Protein AF-A0A4S2JPP9-F1 (afdb_monomer_lite)

Sequence (127 aa):
VSIIFHIAANVRFIENIKTSTIINVNATATILKLAKHMLNLKSLIHVSTAYANCHVKHIEERFYSYPINHKDLIMFTRNLHENIIEEKISRIISQWPNTYTFTKAIAEGFLRDESGDLPVGIFRPAV

Structure (mmCIF, N/CA/C/O backbone):
data_AF-A0A4S2JPP9-F1
#
_entry.id   AF-A0A4S2JPP9-F1
#
loop_
_atom_site.group_PDB
_atom_site.id
_atom_site.type_symbol
_atom_site.label_atom_id
_atom_site.label_alt_id
_atom_site.label_comp_id
_atom_site.label_asym_id
_atom_site.label_entity_id
_atom_site.label_seq_id
_atom_site.pdbx_PDB_ins_code
_atom_site.Cartn_x
_atom_site.Cartn_y
_atom_site.Cartn_z
_atom_site.occupancy
_atom_site.B_iso_or_equiv
_atom_site.auth_seq_id
_atom_site.auth_comp_id
_atom_site.auth_asym_id
_atom_site.auth_atom_id
_atom_site.pdbx_PDB_model_num
ATOM 1 N N . VAL A 1 1 ? -15.959 10.448 13.897 1.00 66.69 1 VAL A N 1
ATOM 2 C CA . VAL A 1 1 ? -15.960 9.417 12.832 1.00 66.69 1 VAL A CA 1
ATOM 3 C C . VAL A 1 1 ? -15.620 8.083 13.479 1.00 66.69 1 VAL A C 1
ATOM 5 O O . VAL A 1 1 ? -14.684 8.045 14.268 1.00 66.69 1 VAL A O 1
ATOM 8 N N . SER A 1 2 ? -16.399 7.034 13.217 1.00 89.25 2 SER A N 1
ATOM 9 C CA . SER A 1 2 ? -16.184 5.701 13.810 1.00 89.25 2 SER A CA 1
ATOM 10 C C . SER A 1 2 ? -15.738 4.664 12.787 1.00 89.25 2 SER A C 1
ATOM 12 O O . SER A 1 2 ? -15.120 3.676 13.159 1.00 89.25 2 SER A O 1
ATOM 14 N N . ILE A 1 3 ? -16.003 4.888 11.502 1.00 94.69 3 ILE A N 1
ATOM 15 C CA . ILE A 1 3 ? -15.594 3.997 10.418 1.00 94.69 3 ILE A CA 1
ATOM 16 C C . ILE A 1 3 ? -14.995 4.860 9.312 1.00 94.69 3 ILE A C 1
ATOM 18 O O . ILE A 1 3 ? -15.570 5.893 8.965 1.00 94.69 3 ILE A O 1
ATOM 22 N N . ILE A 1 4 ? -13.845 4.453 8.781 1.00 96.06 4 ILE A N 1
ATOM 23 C CA . ILE A 1 4 ? -13.221 5.072 7.611 1.00 96.06 4 ILE A CA 1
ATOM 24 C C . ILE A 1 4 ? -13.226 4.058 6.473 1.00 96.06 4 ILE A C 1
ATOM 26 O O . ILE A 1 4 ? -12.707 2.958 6.629 1.00 96.06 4 ILE A O 1
ATOM 30 N N . PHE A 1 5 ? -13.738 4.463 5.314 1.00 95.00 5 PHE A N 1
ATOM 31 C CA . PHE A 1 5 ? -13.532 3.753 4.055 1.00 95.00 5 PHE A CA 1
ATOM 32 C C . PHE A 1 5 ? -12.543 4.548 3.203 1.00 95.00 5 PHE A C 1
ATOM 34 O O . PHE A 1 5 ? -12.877 5.597 2.651 1.00 95.00 5 PHE A O 1
ATOM 41 N N . HIS A 1 6 ? -11.306 4.067 3.102 1.00 94.19 6 HIS A N 1
ATOM 42 C CA . HIS A 1 6 ? -10.302 4.651 2.225 1.00 94.19 6 HIS A CA 1
ATOM 43 C C . HIS A 1 6 ? -10.405 4.016 0.834 1.00 94.19 6 HIS A C 1
ATOM 45 O O . HIS A 1 6 ? -9.745 3.022 0.533 1.00 94.19 6 HIS A O 1
ATOM 51 N N . ILE A 1 7 ? -11.286 4.594 0.012 1.00 89.88 7 ILE A N 1
ATOM 52 C CA . ILE A 1 7 ? -11.591 4.123 -1.352 1.00 89.88 7 ILE A CA 1
ATOM 53 C C . ILE A 1 7 ? -10.808 4.906 -2.413 1.00 89.88 7 ILE A C 1
ATOM 55 O O . ILE A 1 7 ? -10.545 4.396 -3.497 1.00 89.88 7 ILE A O 1
ATOM 59 N N . ALA A 1 8 ? -10.425 6.148 -2.098 1.00 77.19 8 ALA A N 1
ATOM 60 C CA . ALA A 1 8 ? -9.739 7.030 -3.032 1.00 77.19 8 ALA A CA 1
ATOM 61 C C . ALA A 1 8 ? -8.468 6.368 -3.584 1.00 77.19 8 ALA A C 1
ATOM 63 O O . ALA A 1 8 ? -7.552 6.020 -2.838 1.00 77.19 8 ALA A O 1
ATOM 64 N N . ALA A 1 9 ? -8.440 6.198 -4.901 1.00 67.44 9 ALA A N 1
ATOM 65 C CA . ALA A 1 9 ? -7.334 5.624 -5.637 1.00 67.44 9 ALA A CA 1
ATOM 66 C C . ALA A 1 9 ? -7.293 6.243 -7.030 1.00 67.44 9 ALA A C 1
ATOM 68 O O . ALA A 1 9 ? -8.337 6.575 -7.595 1.00 67.44 9 ALA A O 1
ATOM 69 N N . ASN A 1 10 ? -6.098 6.359 -7.601 1.00 69.69 10 ASN A N 1
ATOM 70 C CA . ASN A 1 10 ? -5.977 6.619 -9.026 1.00 69.69 10 ASN A CA 1
ATOM 71 C C . ASN A 1 10 ? -5.797 5.286 -9.752 1.00 69.69 10 ASN A C 1
ATOM 73 O O . ASN A 1 10 ? -4.786 4.613 -9.567 1.00 69.69 10 ASN A O 1
ATOM 77 N N . VAL A 1 11 ? -6.801 4.919 -10.547 1.00 64.44 11 VAL A N 1
ATOM 78 C CA . VAL A 1 11 ? -6.871 3.662 -11.308 1.00 64.44 11 VAL A CA 1
ATOM 79 C C . VAL A 1 11 ? -6.295 3.785 -12.721 1.00 64.44 11 VAL A C 1
ATOM 81 O O . VAL A 1 11 ? -6.410 2.858 -13.518 1.00 64.44 11 VAL A O 1
ATOM 84 N N . ARG A 1 12 ? -5.681 4.923 -13.073 1.00 68.19 12 ARG A N 1
ATOM 85 C CA . ARG A 1 12 ? -5.007 5.072 -14.367 1.00 68.19 12 ARG A CA 1
ATOM 86 C C . ARG A 1 12 ? -3.829 4.102 -14.434 1.00 68.19 12 ARG A C 1
ATOM 88 O O . ARG A 1 12 ? -2.876 4.192 -13.667 1.00 68.19 12 ARG A O 1
ATOM 95 N N . PHE A 1 13 ? -3.906 3.164 -15.374 1.00 61.56 13 PHE A N 1
ATOM 96 C CA . PHE A 1 13 ? -2.923 2.089 -15.510 1.00 61.56 13 PHE A CA 1
ATOM 97 C C . PHE A 1 13 ? -1.564 2.559 -16.052 1.00 61.56 13 PHE A C 1
ATOM 99 O O . PHE A 1 13 ? -0.560 1.893 -15.814 1.00 61.56 13 PHE A O 1
ATOM 106 N N . ILE A 1 14 ? -1.524 3.706 -16.739 1.00 63.66 14 ILE A N 1
ATOM 107 C CA . ILE A 1 14 ? -0.314 4.313 -17.316 1.00 63.66 14 ILE A CA 1
ATOM 108 C C . ILE A 1 14 ? -0.036 5.630 -16.583 1.00 63.66 14 ILE A C 1
ATOM 110 O O . ILE A 1 14 ? -0.157 6.719 -17.137 1.00 63.66 14 ILE A O 1
ATOM 114 N N . GLU A 1 15 ? 0.257 5.534 -15.293 1.00 75.75 15 GLU A N 1
ATOM 115 C CA . GLU A 1 15 ? 0.637 6.677 -14.466 1.00 75.75 15 GLU A CA 1
ATOM 116 C C . GLU A 1 15 ? 2.093 6.505 -14.017 1.00 75.75 15 GLU A C 1
ATOM 118 O O . GLU A 1 15 ? 2.536 5.393 -13.705 1.00 75.75 15 GLU A O 1
ATOM 123 N N . ASN A 1 16 ? 2.839 7.611 -13.964 1.00 87.88 16 ASN A N 1
ATOM 124 C CA . ASN A 1 16 ? 4.207 7.615 -13.457 1.00 87.88 16 ASN A CA 1
ATOM 125 C C . ASN A 1 16 ? 4.241 7.079 -12.011 1.00 87.88 16 ASN A C 1
ATOM 127 O O . ASN A 1 16 ? 3.352 7.359 -11.195 1.00 87.88 16 ASN A O 1
ATOM 131 N N . ILE A 1 17 ? 5.279 6.307 -11.680 1.00 91.06 17 ILE A N 1
ATOM 132 C CA . ILE A 1 17 ? 5.423 5.691 -10.358 1.00 91.06 17 ILE A CA 1
ATOM 133 C C . ILE A 1 17 ? 5.475 6.714 -9.221 1.00 91.06 17 ILE A C 1
ATOM 135 O O . ILE A 1 17 ? 4.944 6.438 -8.145 1.00 91.06 17 ILE A O 1
ATOM 139 N N . LYS A 1 18 ? 6.045 7.906 -9.435 1.00 92.75 18 LYS A N 1
ATOM 140 C CA . LYS A 1 18 ? 6.055 8.978 -8.431 1.00 92.75 18 LYS A CA 1
ATOM 141 C C . LYS A 1 18 ? 4.637 9.413 -8.092 1.00 92.75 18 LYS A C 1
ATOM 143 O O . LYS A 1 18 ? 4.250 9.379 -6.924 1.00 92.75 18 LYS A O 1
ATOM 148 N N . THR A 1 19 ? 3.846 9.748 -9.109 1.00 91.50 19 THR A N 1
ATOM 149 C CA . THR A 1 19 ? 2.449 10.166 -8.940 1.00 91.50 19 THR A CA 1
ATOM 150 C C . THR A 1 19 ? 1.620 9.059 -8.296 1.00 91.50 19 THR A C 1
ATOM 152 O O . THR A 1 19 ? 0.926 9.296 -7.308 1.00 91.50 19 THR A O 1
ATOM 155 N N . SER A 1 20 ? 1.765 7.823 -8.778 1.00 91.69 20 SER A N 1
ATOM 156 C CA . SER A 1 20 ? 1.060 6.661 -8.222 1.00 91.69 20 SER A CA 1
ATOM 157 C C . SER A 1 20 ? 1.432 6.400 -6.761 1.00 91.69 20 SER A C 1
ATOM 159 O O . SER A 1 20 ? 0.564 6.104 -5.944 1.00 91.69 20 SER A O 1
ATOM 161 N N . THR A 1 21 ? 2.706 6.560 -6.396 1.00 94.31 21 THR A N 1
ATOM 162 C CA . THR A 1 21 ? 3.170 6.408 -5.008 1.00 94.31 21 THR A CA 1
ATOM 163 C C . THR A 1 21 ? 2.583 7.493 -4.109 1.00 94.31 21 THR A C 1
ATOM 165 O O . THR A 1 21 ? 2.145 7.201 -2.997 1.00 94.31 21 THR A O 1
ATOM 168 N N . ILE A 1 22 ? 2.499 8.739 -4.585 1.00 92.19 22 ILE A N 1
ATOM 169 C CA . ILE A 1 22 ? 1.859 9.825 -3.832 1.00 92.19 22 ILE A CA 1
ATOM 170 C C . ILE A 1 22 ? 0.383 9.501 -3.579 1.00 92.19 22 ILE A C 1
ATOM 172 O O . ILE A 1 22 ? -0.074 9.563 -2.437 1.00 92.19 22 ILE A O 1
ATOM 176 N N . ILE A 1 23 ? -0.352 9.120 -4.621 1.00 90.56 23 ILE A N 1
ATOM 177 C CA . ILE A 1 23 ? -1.803 8.953 -4.522 1.00 90.56 23 ILE A CA 1
ATOM 178 C C . ILE A 1 23 ? -2.181 7.671 -3.780 1.00 90.56 23 ILE A C 1
ATOM 180 O O . ILE A 1 23 ? -3.072 7.706 -2.941 1.00 90.56 23 ILE A O 1
ATOM 184 N N . ASN A 1 24 ? -1.524 6.544 -4.054 1.00 92.44 24 ASN A N 1
ATOM 185 C CA . ASN A 1 24 ? -1.962 5.252 -3.522 1.00 92.44 24 ASN A CA 1
ATOM 186 C C . ASN A 1 24 ? -1.238 4.870 -2.217 1.00 92.44 24 ASN A C 1
ATOM 188 O O . ASN A 1 24 ? -1.842 4.236 -1.352 1.00 92.44 24 ASN A O 1
ATOM 192 N N . VAL A 1 25 ? 0.023 5.286 -2.024 1.00 95.31 25 VAL A N 1
ATOM 193 C CA . VAL A 1 25 ? 0.818 4.928 -0.830 1.00 95.31 25 VAL A CA 1
ATOM 194 C C . VAL A 1 25 ? 0.836 6.072 0.189 1.00 95.31 25 VAL A C 1
ATOM 196 O O . VAL A 1 25 ? 0.430 5.883 1.336 1.00 95.31 25 VAL A O 1
ATOM 199 N N . ASN A 1 26 ? 1.231 7.288 -0.207 1.00 95.56 26 ASN A N 1
ATOM 200 C CA . ASN A 1 26 ? 1.318 8.412 0.740 1.00 95.56 26 ASN A CA 1
ATOM 201 C C . ASN A 1 26 ? -0.063 8.884 1.233 1.00 95.56 26 ASN A C 1
ATOM 203 O O . ASN A 1 26 ? -0.183 9.319 2.384 1.00 95.56 26 ASN A O 1
ATOM 207 N N . ALA A 1 27 ? -1.115 8.783 0.412 1.00 94.69 27 ALA A N 1
ATOM 208 C CA . ALA A 1 27 ? -2.474 9.066 0.878 1.00 94.69 27 ALA A CA 1
ATOM 209 C C . ALA A 1 27 ? -2.915 8.062 1.953 1.00 94.69 27 ALA A C 1
ATOM 211 O O . ALA A 1 27 ? -3.430 8.478 2.991 1.00 94.69 27 ALA A O 1
ATOM 212 N N . THR A 1 28 ? -2.609 6.771 1.772 1.00 96.12 28 THR A N 1
ATOM 213 C CA . THR A 1 28 ? -2.850 5.734 2.787 1.00 96.12 28 THR A CA 1
ATOM 214 C C . THR A 1 28 ? -2.130 6.073 4.095 1.00 96.12 28 THR A C 1
ATOM 216 O O . THR A 1 28 ? -2.732 5.994 5.166 1.00 96.12 28 THR A O 1
ATOM 219 N N . ALA A 1 29 ? -0.886 6.558 4.024 1.00 95.62 29 ALA A N 1
ATOM 220 C CA . ALA A 1 29 ? -0.151 7.019 5.202 1.00 95.62 29 ALA A CA 1
ATOM 221 C C . ALA A 1 29 ? -0.811 8.217 5.900 1.00 95.62 29 ALA A C 1
ATOM 223 O O . ALA A 1 29 ? -0.889 8.261 7.129 1.00 95.62 29 ALA A O 1
ATOM 224 N N . THR A 1 30 ? -1.331 9.168 5.124 1.00 96.50 30 THR A N 1
ATOM 225 C CA . THR A 1 30 ? -2.070 10.324 5.652 1.00 96.50 30 THR A CA 1
ATOM 226 C C . THR A 1 30 ? -3.350 9.888 6.368 1.00 96.50 30 THR A C 1
ATOM 228 O O . THR A 1 30 ? -3.605 10.331 7.489 1.00 96.50 30 THR A O 1
ATOM 231 N N . ILE A 1 31 ? -4.124 8.978 5.768 1.00 96.88 31 ILE A N 1
ATOM 232 C CA . ILE A 1 31 ? -5.347 8.438 6.375 1.00 96.88 31 ILE A CA 1
ATOM 233 C C . ILE A 1 31 ? -5.032 7.642 7.639 1.00 96.88 31 ILE A C 1
ATOM 235 O O . ILE A 1 31 ? -5.717 7.806 8.647 1.00 96.88 31 ILE A O 1
ATOM 239 N N . LEU A 1 32 ? -3.974 6.833 7.630 1.00 97.25 32 LEU A N 1
ATOM 240 C CA . LEU A 1 32 ? -3.567 6.088 8.814 1.00 97.25 32 LEU A CA 1
ATOM 241 C C . LEU A 1 32 ? -3.144 7.030 9.951 1.00 97.25 32 LEU A C 1
ATOM 243 O O . LEU A 1 32 ? -3.528 6.825 11.100 1.00 97.25 32 LEU A O 1
ATOM 247 N N . LYS A 1 33 ? -2.405 8.103 9.638 1.00 96.88 33 LYS A N 1
ATOM 248 C CA . LYS A 1 33 ? -2.039 9.131 10.622 1.00 96.88 33 LYS A CA 1
ATOM 249 C C . LYS A 1 33 ? -3.277 9.802 11.216 1.00 96.88 33 LYS A C 1
ATOM 251 O O . LYS A 1 33 ? -3.317 10.006 12.426 1.00 96.88 33 LYS A O 1
ATOM 256 N N . LEU A 1 34 ? -4.285 10.114 10.403 1.00 96.19 34 LEU A N 1
ATOM 257 C CA . LEU A 1 34 ? -5.565 10.629 10.890 1.00 96.19 34 LEU A CA 1
ATOM 258 C C . LEU A 1 34 ? -6.257 9.611 11.811 1.00 96.19 34 LEU A C 1
ATOM 260 O O . LEU A 1 34 ? -6.645 9.961 12.923 1.00 96.19 34 LEU A O 1
ATOM 264 N N . ALA A 1 35 ? -6.340 8.348 11.384 1.00 97.00 35 ALA A N 1
ATOM 265 C CA . ALA A 1 35 ? -6.970 7.260 12.128 1.00 97.00 35 ALA A CA 1
ATOM 266 C C . ALA A 1 35 ? -6.347 7.049 13.520 1.00 97.00 35 ALA A C 1
ATOM 268 O O . ALA A 1 35 ? -7.078 6.832 14.483 1.00 97.00 35 ALA A O 1
ATOM 269 N N . LYS A 1 36 ? -5.022 7.210 13.658 1.00 96.44 36 LYS A N 1
ATOM 270 C CA . LYS A 1 36 ? -4.316 7.131 14.955 1.00 96.44 36 LYS A CA 1
ATOM 271 C C . LYS A 1 36 ? -4.788 8.163 15.987 1.00 96.44 36 LYS A C 1
ATOM 273 O O . LYS A 1 36 ? -4.616 7.939 17.178 1.00 96.44 36 LYS A O 1
ATOM 278 N N . HIS A 1 37 ? -5.397 9.269 15.560 1.00 95.94 37 HIS A N 1
ATOM 279 C CA . HIS A 1 37 ? -5.909 10.312 16.459 1.00 95.94 37 HIS A CA 1
ATOM 280 C C . HIS A 1 37 ? -7.416 10.171 16.739 1.00 95.94 37 HIS A C 1
ATOM 282 O O . HIS A 1 37 ? -8.014 11.022 17.397 1.00 95.94 37 HIS A O 1
ATOM 288 N N . MET A 1 38 ? -8.063 9.113 16.240 1.00 96.12 38 MET A N 1
ATOM 289 C CA . MET A 1 38 ? -9.506 8.921 16.363 1.00 96.12 38 MET A CA 1
ATOM 290 C C . MET A 1 38 ? -9.854 7.985 17.522 1.00 96.12 38 MET A C 1
ATOM 292 O O . MET A 1 38 ? -9.928 6.772 17.357 1.00 96.12 38 MET A O 1
ATOM 296 N N . LEU A 1 39 ? -10.165 8.571 18.682 1.00 93.75 39 LEU A N 1
ATOM 297 C CA . LEU A 1 39 ? -10.454 7.845 19.931 1.00 93.75 39 LEU A CA 1
ATOM 298 C C . LEU A 1 39 ? -11.604 6.824 19.833 1.00 93.75 39 LEU A C 1
ATOM 300 O O . LEU A 1 39 ? -11.648 5.867 20.595 1.00 93.75 39 LEU A O 1
ATOM 304 N N . ASN A 1 40 ? -12.536 7.023 18.898 1.00 95.94 40 ASN A N 1
ATOM 305 C CA . ASN A 1 40 ? -13.720 6.178 18.718 1.00 95.94 40 ASN A CA 1
ATOM 306 C C . ASN A 1 40 ? -13.701 5.390 17.397 1.00 95.94 40 ASN A C 1
ATOM 308 O O . ASN A 1 40 ? -14.766 5.028 16.884 1.00 95.94 40 ASN A O 1
ATOM 312 N N . LEU A 1 41 ? -12.516 5.162 16.816 1.00 97.38 41 LEU A N 1
ATOM 313 C CA . LEU A 1 41 ? -12.379 4.371 15.596 1.00 97.38 41 LEU A CA 1
ATOM 314 C C . LEU A 1 41 ? -12.742 2.904 15.868 1.00 97.38 41 LEU A C 1
ATOM 316 O O . LEU A 1 41 ? -12.198 2.261 16.759 1.00 97.38 41 LEU A O 1
ATOM 320 N N . LYS A 1 42 ? -13.673 2.381 15.075 1.00 97.56 42 LYS A N 1
ATOM 321 C CA . LYS A 1 42 ? -14.131 0.988 15.088 1.00 97.56 42 LYS A CA 1
ATOM 322 C C . LYS A 1 42 ? -13.598 0.197 13.904 1.00 97.56 42 LYS A C 1
ATOM 324 O O . LYS A 1 42 ? -13.407 -1.003 14.034 1.00 97.56 42 LYS A O 1
ATOM 329 N N . SER A 1 43 ? -13.367 0.849 12.765 1.00 97.12 43 SER A N 1
ATOM 330 C CA . SER A 1 43 ? -12.796 0.195 11.590 1.00 97.12 43 SER A CA 1
ATOM 331 C C . SER A 1 43 ? -12.172 1.197 10.615 1.00 97.12 43 SER A C 1
ATOM 333 O O . SER A 1 43 ? -12.726 2.273 10.378 1.00 97.12 43 SER A O 1
ATOM 335 N N . LEU A 1 44 ? -11.032 0.827 10.034 1.00 98.00 44 LEU A N 1
ATOM 336 C CA . LEU A 1 44 ? -10.431 1.456 8.861 1.00 98.00 44 LEU A CA 1
ATOM 337 C C . LEU A 1 44 ? -10.376 0.419 7.736 1.00 98.00 44 LEU A C 1
ATOM 339 O O . LEU A 1 44 ? -9.562 -0.497 7.771 1.00 98.00 44 LEU A O 1
ATOM 343 N N . ILE A 1 45 ? -11.224 0.573 6.725 1.00 97.81 45 ILE A N 1
ATOM 344 C CA . ILE A 1 45 ? -11.240 -0.296 5.550 1.00 97.81 45 ILE A CA 1
ATOM 345 C C . ILE A 1 45 ? -10.451 0.368 4.428 1.00 97.81 45 ILE A C 1
ATOM 347 O O . ILE A 1 45 ? -10.842 1.423 3.923 1.00 97.81 45 ILE A O 1
ATOM 351 N N . HIS A 1 46 ? -9.348 -0.254 4.023 1.00 97.69 46 HIS A N 1
ATOM 352 C CA . HIS A 1 46 ? -8.621 0.113 2.815 1.00 97.69 46 HIS A CA 1
ATOM 353 C C . HIS A 1 46 ? -9.142 -0.694 1.628 1.00 97.69 46 HIS A C 1
ATOM 355 O O . HIS A 1 46 ? -9.136 -1.927 1.656 1.00 97.69 46 HIS A O 1
ATOM 361 N N . VAL A 1 47 ? -9.567 -0.002 0.572 1.00 96.50 47 VAL A N 1
ATOM 362 C CA . VAL A 1 47 ? -9.959 -0.655 -0.680 1.00 96.50 47 VAL A CA 1
ATOM 363 C C . VAL A 1 47 ? -8.729 -0.789 -1.569 1.00 96.50 47 VAL A C 1
ATOM 365 O O . VAL A 1 47 ? -8.187 0.198 -2.073 1.00 96.50 47 VAL A O 1
ATOM 368 N N . SER A 1 48 ? -8.282 -2.027 -1.736 1.00 96.19 48 SER A N 1
ATOM 369 C CA . SER A 1 48 ? -7.188 -2.430 -2.612 1.00 96.19 48 SER A CA 1
ATOM 370 C C . SER A 1 48 ? -7.755 -2.946 -3.942 1.00 96.19 48 SER A C 1
ATOM 372 O O . SER A 1 48 ? -8.693 -2.368 -4.486 1.00 96.19 48 SER A O 1
ATOM 374 N N . THR A 1 49 ? -7.191 -4.012 -4.498 1.00 95.19 49 THR A N 1
ATOM 375 C CA . THR A 1 49 ? -7.670 -4.683 -5.705 1.00 95.19 49 THR A CA 1
ATOM 376 C C . THR A 1 49 ? -7.291 -6.161 -5.665 1.00 95.19 49 THR A C 1
ATOM 378 O O . THR A 1 49 ? -6.247 -6.522 -5.119 1.00 95.19 49 THR A O 1
ATOM 381 N N . ALA A 1 50 ? -8.111 -7.027 -6.262 1.00 95.19 50 ALA A N 1
ATOM 382 C CA . ALA A 1 50 ? -7.828 -8.456 -6.406 1.00 95.19 50 ALA A CA 1
ATOM 383 C C . ALA A 1 50 ? -6.489 -8.718 -7.125 1.00 95.19 50 ALA A C 1
ATOM 385 O O . ALA A 1 50 ? -5.839 -9.733 -6.889 1.00 95.19 50 ALA A O 1
ATOM 386 N N . TYR A 1 51 ? -6.033 -7.763 -7.941 1.00 94.06 51 TYR A N 1
ATOM 387 C CA . TYR A 1 51 ? -4.775 -7.841 -8.679 1.00 94.06 51 TYR A CA 1
ATOM 388 C C . TYR A 1 51 ? -3.543 -7.380 -7.882 1.00 94.06 51 TYR A C 1
ATOM 390 O O . TYR A 1 51 ? -2.433 -7.465 -8.396 1.00 94.06 51 TYR A O 1
ATOM 398 N N . ALA A 1 52 ? -3.679 -6.910 -6.634 1.00 95.38 52 ALA A N 1
ATOM 399 C CA . ALA A 1 52 ? -2.536 -6.421 -5.850 1.00 95.38 52 ALA A CA 1
ATOM 400 C C . ALA A 1 52 ? -1.476 -7.517 -5.642 1.00 95.38 52 ALA A C 1
ATOM 402 O O . ALA A 1 52 ? -0.276 -7.255 -5.635 1.00 95.38 52 ALA A O 1
ATOM 403 N N . ASN A 1 53 ? -1.920 -8.772 -5.559 1.00 96.50 53 ASN A N 1
ATOM 404 C CA . ASN A 1 53 ? -1.062 -9.928 -5.329 1.00 96.50 53 ASN A CA 1
ATOM 405 C C . ASN A 1 53 ? -0.973 -10.859 -6.549 1.00 96.50 53 ASN A C 1
ATOM 407 O O . ASN A 1 53 ? -0.632 -12.024 -6.406 1.00 96.50 53 ASN A O 1
ATOM 411 N N . CYS A 1 54 ? -1.227 -10.363 -7.767 1.00 93.50 54 CYS A N 1
ATOM 412 C CA . CYS A 1 54 ? -1.167 -11.183 -8.989 1.00 93.50 54 CYS A CA 1
ATOM 413 C C . CYS A 1 54 ? 0.241 -11.685 -9.362 1.00 93.50 54 CYS A C 1
ATOM 415 O O . CYS A 1 54 ? 0.375 -12.499 -10.270 1.00 93.50 54 CYS A O 1
ATOM 417 N N . HIS A 1 55 ? 1.281 -11.213 -8.671 1.00 91.75 55 HIS A N 1
ATOM 418 C CA . HIS A 1 55 ? 2.648 -11.723 -8.790 1.00 91.75 55 HIS A CA 1
ATOM 419 C C . HIS A 1 55 ? 2.813 -13.125 -8.164 1.00 91.75 55 HIS A C 1
ATOM 421 O O . HIS A 1 55 ? 3.805 -13.800 -8.435 1.00 91.75 55 HIS A O 1
ATOM 427 N N . VAL A 1 56 ? 1.851 -13.589 -7.349 1.00 93.69 56 VAL A N 1
ATOM 428 C CA . VAL A 1 56 ? 1.801 -14.970 -6.844 1.00 93.69 56 VAL A CA 1
ATOM 429 C C . VAL A 1 56 ? 0.748 -15.800 -7.577 1.00 93.69 56 VAL A C 1
ATOM 431 O O . VAL A 1 56 ? -0.295 -15.301 -7.989 1.00 93.69 56 VAL A O 1
ATOM 434 N N . LYS A 1 57 ? 1.000 -17.109 -7.700 1.00 92.81 57 LYS A N 1
ATOM 435 C CA . LYS A 1 57 ? 0.114 -18.039 -8.421 1.00 92.81 57 LYS A CA 1
ATOM 436 C C . LYS A 1 57 ? -1.211 -18.310 -7.698 1.00 92.81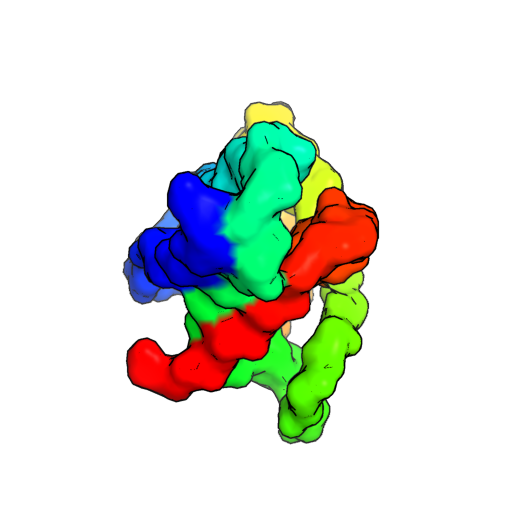 57 LYS A C 1
ATOM 438 O O . LYS A 1 57 ? -2.240 -18.471 -8.346 1.00 92.81 57 LYS A O 1
ATOM 443 N N . HIS A 1 58 ? -1.175 -18.397 -6.371 1.00 94.75 58 HIS A N 1
ATOM 444 C CA . HIS A 1 58 ? -2.338 -18.687 -5.534 1.00 94.75 58 HIS A CA 1
ATOM 445 C C . HIS A 1 58 ? -2.506 -17.560 -4.514 1.00 94.75 58 HIS A C 1
ATOM 447 O O . HIS A 1 58 ? -1.619 -17.323 -3.689 1.00 94.75 58 HIS A O 1
ATOM 453 N N . ILE A 1 59 ? -3.625 -16.839 -4.621 1.00 94.81 59 ILE A N 1
ATOM 454 C CA . ILE A 1 59 ? -3.936 -15.666 -3.801 1.00 94.81 59 ILE A CA 1
ATOM 455 C C . ILE A 1 59 ? -4.931 -16.071 -2.709 1.00 94.81 59 ILE A C 1
ATOM 457 O O . ILE A 1 59 ? -5.946 -16.701 -2.987 1.00 94.81 59 ILE A O 1
ATOM 461 N N . GLU A 1 60 ? -4.634 -15.677 -1.478 1.00 95.62 60 GLU A N 1
ATOM 462 C CA . GLU A 1 60 ? -5.376 -15.949 -0.252 1.00 95.62 60 GLU A CA 1
ATOM 463 C C . GLU A 1 60 ? -5.628 -14.628 0.497 1.00 95.62 60 GLU A C 1
ATOM 465 O O . GLU A 1 60 ? -4.984 -13.597 0.250 1.00 95.62 60 GLU A O 1
ATOM 470 N N . GLU A 1 61 ? -6.543 -14.650 1.465 1.00 95.06 61 GLU A N 1
ATOM 471 C CA . GLU A 1 61 ? -6.843 -13.509 2.337 1.00 95.06 61 GLU A CA 1
ATOM 472 C C . GLU A 1 61 ? -5.801 -13.364 3.455 1.00 95.06 61 GLU A C 1
ATOM 474 O O . GLU A 1 61 ? -6.065 -13.560 4.638 1.00 95.06 61 GLU A O 1
ATOM 479 N N . ARG A 1 62 ? -4.574 -13.020 3.058 1.00 95.38 62 ARG A N 1
ATOM 480 C CA . ARG A 1 62 ? -3.463 -12.712 3.963 1.00 95.38 62 ARG A CA 1
ATOM 481 C C . ARG A 1 62 ? -2.629 -11.544 3.465 1.00 95.38 62 ARG A C 1
ATOM 483 O O . ARG A 1 62 ? -2.749 -11.113 2.315 1.00 95.38 62 ARG A O 1
ATOM 490 N N . PHE A 1 63 ? -1.755 -11.049 4.332 1.00 94.75 63 PHE A N 1
ATOM 491 C CA . PHE A 1 63 ? -0.702 -10.126 3.935 1.00 94.75 63 PHE A CA 1
ATOM 492 C C . PHE A 1 63 ? 0.427 -10.852 3.198 1.00 94.75 63 PHE A C 1
ATOM 494 O O . PHE A 1 63 ? 0.782 -11.985 3.531 1.00 94.75 63 PHE A O 1
ATOM 501 N N . TYR A 1 64 ? 1.017 -10.158 2.227 1.00 95.00 64 TYR A N 1
ATOM 502 C CA . TYR A 1 64 ? 2.134 -10.637 1.416 1.00 95.00 64 TYR A CA 1
ATOM 503 C C . TYR A 1 64 ? 3.389 -9.807 1.669 1.00 95.00 64 TYR A C 1
ATOM 505 O O . TYR A 1 64 ? 3.309 -8.643 2.062 1.00 95.00 64 TYR A O 1
ATOM 513 N N . SER A 1 65 ? 4.556 -10.410 1.458 1.00 91.88 65 SER A N 1
ATOM 514 C CA . SER A 1 65 ? 5.833 -9.705 1.374 1.00 91.88 65 SER A CA 1
ATOM 515 C C . SER A 1 65 ? 6.123 -9.322 -0.074 1.00 91.88 65 SER A C 1
ATOM 517 O O . SER A 1 65 ? 5.701 -10.003 -1.005 1.00 91.88 65 SER A O 1
ATOM 519 N N . TYR A 1 66 ? 6.861 -8.229 -0.255 1.00 92.69 66 TYR A N 1
ATOM 520 C CA . TYR A 1 66 ? 7.214 -7.709 -1.572 1.00 92.69 66 TYR A CA 1
ATOM 521 C C . TYR A 1 66 ? 8.734 -7.534 -1.672 1.00 92.69 66 TYR A C 1
ATOM 523 O O . TYR A 1 66 ? 9.376 -7.299 -0.645 1.00 92.69 66 TYR A O 1
ATOM 531 N N . PRO A 1 67 ? 9.322 -7.594 -2.882 1.00 91.94 67 PRO A N 1
ATOM 532 C CA . PRO A 1 67 ? 10.764 -7.402 -3.076 1.00 91.94 67 PRO A CA 1
ATOM 533 C C . PRO A 1 67 ? 11.286 -6.017 -2.659 1.00 91.94 67 PRO A C 1
ATOM 535 O O . PRO A 1 67 ? 12.485 -5.844 -2.471 1.00 91.94 67 PRO A O 1
ATOM 538 N N . ILE A 1 68 ? 10.392 -5.034 -2.530 1.00 94.44 68 ILE A N 1
ATOM 539 C CA . ILE A 1 68 ? 10.670 -3.683 -2.039 1.00 94.44 68 ILE A CA 1
ATOM 540 C C . ILE A 1 68 ? 9.620 -3.311 -0.990 1.00 94.44 68 ILE A C 1
ATOM 542 O O . ILE A 1 68 ? 8.432 -3.575 -1.179 1.00 94.44 68 ILE A O 1
ATOM 546 N N . ASN A 1 69 ? 10.047 -2.708 0.119 1.00 93.56 69 ASN A N 1
ATOM 547 C CA . ASN A 1 69 ? 9.126 -2.207 1.141 1.00 93.56 69 ASN A CA 1
ATOM 548 C C . ASN A 1 69 ? 8.637 -0.782 0.806 1.00 93.56 69 ASN A C 1
ATOM 550 O O . ASN A 1 69 ? 9.173 -0.096 -0.070 1.00 93.56 69 ASN A O 1
ATOM 554 N N . HIS A 1 70 ? 7.612 -0.308 1.520 1.00 95.19 70 HIS A N 1
ATOM 555 C CA . HIS A 1 70 ? 7.047 1.029 1.302 1.00 95.19 70 HIS A CA 1
ATOM 556 C C . HIS A 1 70 ? 8.045 2.156 1.564 1.00 95.19 70 HIS A C 1
ATOM 558 O O . HIS A 1 70 ? 7.998 3.166 0.866 1.00 95.19 70 HIS A O 1
ATOM 564 N N . LYS A 1 71 ? 8.944 2.011 2.545 1.00 95.94 71 LYS A N 1
ATOM 565 C CA . LYS A 1 71 ? 9.911 3.055 2.921 1.00 95.94 71 LYS A CA 1
ATOM 566 C C . LYS A 1 71 ? 10.896 3.313 1.786 1.00 95.94 71 LYS A C 1
ATOM 568 O O . LYS A 1 71 ? 11.099 4.471 1.422 1.00 95.94 71 LYS A O 1
ATOM 573 N N . ASP A 1 72 ? 11.420 2.252 1.182 1.00 95.62 72 ASP A N 1
ATOM 574 C CA . ASP A 1 72 ? 12.353 2.337 0.059 1.00 95.62 72 ASP A CA 1
ATOM 575 C C . ASP A 1 72 ? 11.684 2.937 -1.179 1.00 95.62 72 ASP A C 1
ATOM 577 O O . ASP A 1 72 ? 12.234 3.855 -1.789 1.00 95.62 72 ASP A O 1
ATOM 581 N N . LEU A 1 73 ? 10.459 2.507 -1.514 1.00 95.81 73 LEU A N 1
ATOM 582 C CA . LEU A 1 73 ? 9.723 3.088 -2.641 1.00 95.81 73 LEU A CA 1
ATOM 583 C C . LEU A 1 73 ? 9.447 4.586 -2.427 1.00 95.81 73 LEU A C 1
ATOM 585 O O . LEU A 1 73 ? 9.646 5.396 -3.337 1.00 95.81 73 LEU A O 1
ATOM 589 N N . ILE A 1 74 ? 9.017 4.975 -1.224 1.00 95.69 74 ILE A N 1
ATOM 590 C CA . ILE A 1 74 ? 8.781 6.382 -0.871 1.00 95.69 74 ILE A CA 1
ATOM 591 C C . ILE A 1 74 ? 10.086 7.184 -0.955 1.00 95.69 74 ILE A C 1
ATOM 593 O O . ILE A 1 74 ? 10.092 8.291 -1.489 1.00 95.69 74 ILE A O 1
ATOM 597 N N . MET A 1 75 ? 11.196 6.638 -0.458 1.00 96.06 75 MET A N 1
ATOM 598 C CA . MET A 1 75 ? 12.505 7.285 -0.527 1.00 96.06 75 MET A CA 1
ATOM 599 C C . MET A 1 75 ? 12.951 7.488 -1.979 1.00 96.06 75 MET A C 1
ATOM 601 O O . MET A 1 75 ? 13.338 8.598 -2.346 1.00 96.06 75 MET A O 1
ATOM 605 N N . PHE A 1 76 ? 12.871 6.451 -2.817 1.00 94.88 76 PHE A N 1
ATOM 606 C CA . PHE A 1 76 ? 13.247 6.541 -4.228 1.00 94.88 76 PHE A CA 1
ATOM 607 C C . PHE A 1 76 ? 12.411 7.589 -4.959 1.00 94.88 76 PHE A C 1
ATOM 609 O O . PHE A 1 76 ? 12.959 8.468 -5.619 1.00 94.88 76 PHE A O 1
ATOM 616 N N . THR A 1 77 ? 11.089 7.544 -4.796 1.00 94.38 77 THR A N 1
ATOM 617 C CA . THR A 1 77 ? 10.174 8.450 -5.505 1.00 94.38 77 THR A CA 1
ATOM 618 C C . THR A 1 77 ? 10.283 9.907 -5.061 1.00 94.38 77 THR A C 1
ATOM 620 O O . THR A 1 77 ? 10.029 10.797 -5.874 1.00 94.38 77 THR A O 1
ATOM 623 N N . ARG A 1 78 ? 10.704 10.165 -3.816 1.00 94.00 78 ARG A N 1
ATOM 624 C CA . ARG A 1 78 ? 10.960 11.522 -3.307 1.00 94.00 78 ARG A CA 1
ATOM 625 C C . ARG A 1 78 ? 12.311 12.085 -3.734 1.00 94.00 78 ARG A C 1
ATOM 627 O O . ARG A 1 78 ? 12.382 13.266 -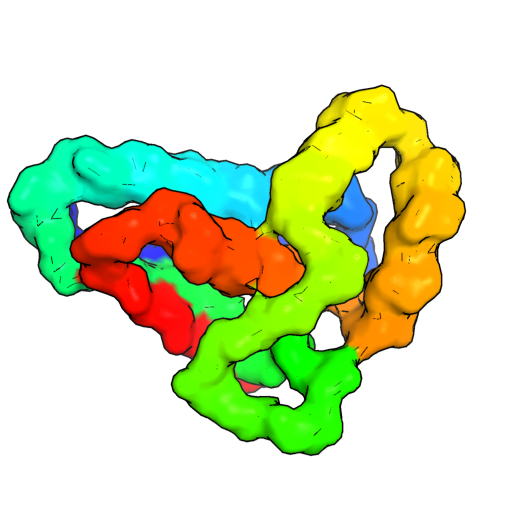4.055 1.00 94.00 78 ARG A O 1
ATOM 634 N N . ASN A 1 79 ? 13.361 11.264 -3.720 1.00 95.50 79 ASN A N 1
ATOM 635 C CA . ASN A 1 79 ? 14.737 11.770 -3.741 1.00 95.50 79 ASN A CA 1
ATOM 636 C C . ASN A 1 79 ? 15.473 11.545 -5.066 1.00 95.50 79 ASN A C 1
ATOM 638 O O . ASN A 1 79 ? 16.515 12.156 -5.282 1.00 95.50 79 ASN A O 1
ATOM 642 N N . LEU A 1 80 ? 14.983 10.661 -5.939 1.00 94.12 80 LEU A N 1
ATOM 643 C CA . LEU A 1 80 ? 15.686 10.285 -7.167 1.00 94.12 80 LEU A CA 1
ATOM 644 C C . LEU A 1 80 ? 15.017 10.868 -8.419 1.00 94.12 80 LEU A C 1
ATOM 646 O O . LEU A 1 80 ? 13.814 11.153 -8.451 1.00 94.12 80 LEU A O 1
ATOM 650 N N . HIS A 1 81 ? 15.807 11.024 -9.480 1.00 93.06 81 HIS A N 1
ATOM 651 C CA . HIS A 1 81 ? 15.302 11.330 -10.819 1.00 93.06 81 HIS A CA 1
ATOM 652 C C . HIS A 1 81 ? 14.594 10.111 -11.430 1.00 93.06 81 HIS A C 1
ATOM 654 O O . HIS A 1 81 ? 14.873 8.972 -11.058 1.00 93.06 81 HIS A O 1
ATOM 660 N N . GLU A 1 82 ? 13.649 10.351 -12.343 1.00 89.06 82 GLU A N 1
ATOM 661 C CA . GLU A 1 82 ? 12.757 9.310 -12.885 1.00 89.06 82 GLU A CA 1
ATOM 662 C C . GLU A 1 82 ? 13.507 8.160 -13.556 1.00 89.06 82 GLU A C 1
ATOM 664 O O . GLU A 1 82 ? 13.237 7.005 -13.243 1.00 89.06 82 GLU A O 1
ATOM 669 N N . ASN A 1 83 ? 14.522 8.466 -14.362 1.00 91.31 83 ASN A N 1
ATOM 670 C CA . ASN A 1 83 ? 15.386 7.473 -15.000 1.00 91.31 83 ASN A CA 1
ATOM 671 C C . ASN A 1 83 ? 16.062 6.522 -13.992 1.00 91.31 83 ASN A C 1
ATOM 673 O O . ASN A 1 83 ? 16.113 5.316 -14.213 1.00 91.31 83 ASN A O 1
ATOM 677 N N . ILE A 1 84 ? 16.540 7.047 -12.858 1.00 93.38 84 ILE A N 1
ATOM 678 C CA . ILE A 1 84 ? 17.183 6.242 -11.806 1.00 93.38 84 ILE A CA 1
ATOM 679 C C . ILE A 1 84 ? 16.145 5.368 -11.090 1.00 93.38 84 ILE A C 1
ATOM 681 O O . ILE A 1 84 ? 16.436 4.236 -10.699 1.00 93.38 84 ILE A O 1
ATOM 685 N N . ILE A 1 85 ? 14.930 5.886 -10.892 1.00 93.12 85 ILE A N 1
ATOM 686 C CA . ILE A 1 85 ? 13.839 5.119 -10.285 1.00 93.12 85 ILE A CA 1
ATOM 687 C C . ILE A 1 85 ? 13.481 3.943 -11.188 1.00 93.12 85 ILE A C 1
ATOM 689 O O . ILE A 1 85 ? 13.449 2.814 -10.704 1.00 93.12 85 ILE A O 1
ATOM 693 N N . GLU A 1 86 ? 13.260 4.199 -12.478 1.00 89.25 86 GLU A N 1
ATOM 694 C CA . GLU A 1 86 ? 12.946 3.173 -13.474 1.00 89.25 86 GLU A CA 1
ATOM 695 C C . GLU A 1 86 ? 14.014 2.078 -13.510 1.00 89.25 86 GLU A C 1
ATOM 697 O O . GLU A 1 86 ? 13.680 0.896 -13.420 1.00 89.25 86 GLU A O 1
ATOM 702 N N . GLU A 1 87 ? 15.297 2.446 -13.533 1.00 91.31 87 GLU A N 1
ATOM 703 C CA . GLU A 1 87 ? 16.399 1.483 -13.482 1.00 91.31 87 GLU A CA 1
ATOM 704 C C . GLU A 1 87 ? 16.317 0.590 -12.232 1.00 91.31 87 GLU A C 1
ATOM 706 O O . GLU A 1 87 ? 16.396 -0.637 -12.332 1.00 91.31 87 GLU A O 1
ATOM 711 N N . LYS A 1 88 ? 16.091 1.188 -11.055 1.00 91.75 88 LYS A N 1
ATOM 712 C CA . LYS A 1 88 ? 16.067 0.471 -9.771 1.00 91.75 88 LYS A CA 1
ATOM 713 C C . LYS A 1 88 ? 14.867 -0.454 -9.600 1.00 91.75 88 LYS A C 1
ATOM 715 O O . LYS A 1 88 ? 15.012 -1.501 -8.970 1.00 91.75 88 LYS A O 1
ATOM 720 N N . ILE A 1 89 ? 13.690 -0.071 -10.095 1.00 91.44 89 ILE A N 1
ATOM 721 C CA . ILE A 1 89 ? 12.440 -0.786 -9.785 1.00 91.44 89 ILE A CA 1
ATOM 722 C C . ILE A 1 89 ? 11.833 -1.528 -10.976 1.00 91.44 89 ILE A C 1
ATOM 724 O O . ILE A 1 89 ? 10.896 -2.292 -10.764 1.00 91.44 89 ILE A O 1
ATOM 728 N N . SER A 1 90 ? 12.343 -1.354 -12.200 1.00 90.62 90 SER A N 1
ATOM 729 C CA . SER A 1 90 ? 11.804 -1.986 -13.420 1.00 90.62 90 SER A CA 1
ATOM 730 C C . SER A 1 90 ? 11.607 -3.497 -13.275 1.00 90.62 90 SER A C 1
ATOM 732 O O . SER A 1 90 ? 10.519 -4.003 -13.539 1.00 90.62 90 SER A O 1
ATOM 734 N N . ARG A 1 91 ? 12.623 -4.209 -12.767 1.00 89.88 91 ARG A N 1
ATOM 735 C CA . ARG A 1 91 ? 12.575 -5.665 -12.517 1.00 89.88 91 ARG A CA 1
ATOM 736 C C . ARG A 1 91 ? 11.568 -6.075 -11.440 1.00 89.88 91 ARG A C 1
ATOM 738 O O . ARG A 1 91 ? 11.139 -7.225 -11.392 1.00 89.88 91 ARG A O 1
ATOM 745 N N . ILE A 1 92 ? 11.238 -5.162 -10.531 1.00 91.69 92 ILE A N 1
ATOM 746 C CA . ILE A 1 92 ? 10.262 -5.408 -9.470 1.00 91.69 92 ILE A CA 1
ATOM 747 C C . ILE A 1 92 ? 8.864 -5.180 -10.037 1.00 91.69 92 ILE A C 1
ATOM 749 O O . ILE A 1 92 ? 8.039 -6.086 -9.998 1.00 91.69 92 ILE A O 1
ATOM 753 N N . ILE A 1 93 ? 8.629 -4.008 -10.633 1.00 91.31 93 ILE A N 1
ATOM 754 C CA . ILE A 1 93 ? 7.340 -3.629 -11.222 1.00 91.31 93 ILE A CA 1
ATOM 755 C C . ILE A 1 93 ? 6.911 -4.597 -12.322 1.00 91.31 93 ILE A C 1
ATOM 757 O O . ILE A 1 93 ? 5.719 -4.851 -12.434 1.00 91.31 93 ILE A O 1
ATOM 761 N N . SER A 1 94 ? 7.837 -5.196 -13.078 1.00 91.69 94 SER A N 1
ATOM 762 C CA . SER A 1 94 ? 7.509 -6.152 -14.146 1.00 91.69 94 SER A CA 1
ATOM 763 C C . SER A 1 94 ? 6.768 -7.412 -13.675 1.00 91.69 94 SER A C 1
ATOM 765 O O . SER A 1 94 ? 6.281 -8.170 -14.506 1.00 91.69 94 SER A O 1
ATOM 767 N N . GLN A 1 95 ? 6.695 -7.666 -12.364 1.00 93.94 95 GLN A N 1
ATOM 768 C CA . GLN A 1 95 ? 5.882 -8.745 -11.784 1.00 93.94 95 GLN A CA 1
ATOM 769 C C . GLN A 1 95 ? 4.395 -8.370 -11.651 1.00 93.94 95 GLN A C 1
ATOM 771 O O . GLN A 1 95 ? 3.559 -9.232 -11.386 1.00 93.94 95 GLN A O 1
ATOM 776 N N . TRP A 1 96 ? 4.064 -7.091 -11.836 1.00 93.88 96 TRP A N 1
ATOM 777 C CA . TRP A 1 96 ? 2.709 -6.560 -11.843 1.00 93.88 96 TRP A CA 1
ATOM 778 C C . TRP A 1 96 ? 2.330 -6.085 -13.250 1.00 93.88 96 TRP A C 1
ATOM 780 O O . TRP A 1 96 ? 3.174 -5.583 -13.991 1.00 93.88 96 TRP A O 1
ATOM 790 N N . PRO A 1 97 ? 1.045 -6.174 -13.625 1.00 91.69 97 PRO A N 1
ATOM 791 C CA . PRO A 1 97 ? 0.581 -5.753 -14.943 1.00 91.69 97 PRO A CA 1
ATOM 792 C C . PRO A 1 97 ? 0.647 -4.235 -15.145 1.00 91.69 97 PRO A C 1
ATOM 794 O O . PRO A 1 97 ? 0.623 -3.772 -16.282 1.00 91.69 97 PRO A O 1
ATOM 797 N N . ASN A 1 98 ? 0.664 -3.446 -14.065 1.00 91.44 98 ASN A N 1
ATOM 798 C CA . ASN A 1 98 ? 0.718 -1.986 -14.128 1.00 91.44 98 ASN A CA 1
ATOM 799 C C 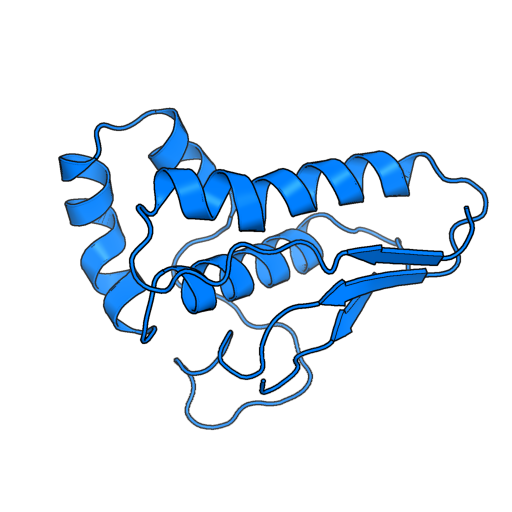. ASN A 1 98 ? 1.100 -1.353 -12.778 1.00 91.44 98 ASN A C 1
ATOM 801 O O . ASN A 1 98 ? 1.000 -1.975 -11.716 1.00 91.44 98 ASN A O 1
ATOM 805 N N . THR A 1 99 ? 1.455 -0.065 -12.819 1.00 91.88 99 THR A N 1
ATOM 806 C CA . THR A 1 99 ? 1.830 0.750 -11.652 1.00 91.88 99 THR A CA 1
ATOM 807 C C . THR A 1 99 ? 0.733 0.809 -10.583 1.00 91.88 99 THR A C 1
ATOM 809 O O . THR A 1 99 ? 1.029 0.854 -9.386 1.00 91.88 99 THR A O 1
ATOM 812 N N . TYR A 1 100 ? -0.541 0.785 -10.985 1.00 91.50 100 TYR A N 1
ATOM 813 C CA . TYR A 1 100 ? -1.671 0.813 -10.056 1.00 91.50 100 TYR A CA 1
ATOM 814 C C . TYR A 1 100 ? -1.686 -0.424 -9.146 1.00 91.50 100 TYR A C 1
ATOM 816 O O . TYR A 1 100 ? -1.645 -0.291 -7.924 1.00 91.50 100 TYR A O 1
ATOM 824 N N . THR A 1 101 ? -1.674 -1.623 -9.730 1.00 94.12 101 THR A N 1
ATOM 825 C CA . THR A 1 101 ? -1.684 -2.887 -8.972 1.00 94.12 101 THR A CA 1
ATOM 826 C C . THR A 1 101 ? -0.459 -3.024 -8.070 1.00 94.12 101 THR A C 1
ATOM 828 O O . THR A 1 101 ? -0.603 -3.398 -6.906 1.00 94.12 101 THR A O 1
ATOM 831 N N . PHE A 1 102 ? 0.717 -2.614 -8.556 1.00 95.19 102 PHE A N 1
ATOM 832 C CA . PHE A 1 102 ? 1.937 -2.556 -7.753 1.00 95.19 102 PHE A CA 1
ATOM 833 C C . PHE A 1 102 ? 1.794 -1.614 -6.550 1.00 95.19 102 PHE A C 1
ATOM 835 O O . PHE A 1 102 ? 2.039 -2.006 -5.412 1.00 95.19 102 PHE A O 1
ATOM 842 N N . THR A 1 103 ? 1.352 -0.373 -6.764 1.00 95.31 103 THR A N 1
ATOM 843 C CA . THR A 1 103 ? 1.235 0.602 -5.665 1.00 95.31 103 THR A CA 1
ATOM 844 C C . THR A 1 103 ? 0.132 0.254 -4.667 1.00 95.31 103 THR A C 1
ATOM 846 O O . THR A 1 103 ? 0.282 0.565 -3.486 1.00 95.31 103 THR A O 1
ATOM 849 N N . LYS A 1 104 ? -0.929 -0.451 -5.087 1.00 95.75 104 LYS A N 1
ATOM 850 C CA . LYS A 1 104 ? -1.904 -1.056 -4.166 1.00 95.75 104 LYS A CA 1
ATOM 851 C C . LYS A 1 104 ? -1.274 -2.137 -3.294 1.00 95.75 104 LYS A C 1
ATOM 853 O O . LYS A 1 104 ? -1.462 -2.102 -2.083 1.00 95.75 104 LYS A O 1
ATOM 858 N N . ALA A 1 105 ? -0.460 -3.019 -3.872 1.00 96.62 105 ALA A N 1
ATOM 859 C CA . ALA A 1 105 ? 0.290 -4.019 -3.112 1.00 96.62 105 ALA A CA 1
ATOM 860 C C . ALA A 1 105 ? 1.167 -3.356 -2.034 1.00 96.62 105 ALA A C 1
ATOM 862 O O . ALA A 1 105 ? 1.088 -3.693 -0.851 1.00 96.62 105 ALA A O 1
ATOM 863 N N . ILE A 1 106 ? 1.925 -2.324 -2.414 1.00 97.25 106 ILE A N 1
ATOM 864 C CA . ILE A 1 106 ? 2.781 -1.579 -1.482 1.00 97.25 106 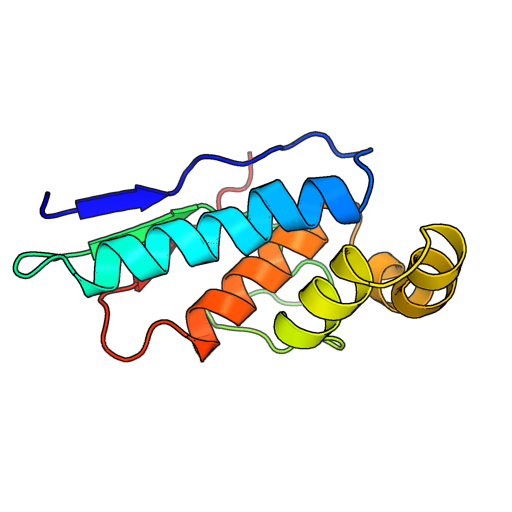ILE A CA 1
ATOM 865 C C . ILE A 1 106 ? 1.969 -0.855 -0.398 1.00 97.25 106 ILE A C 1
ATOM 867 O O . ILE A 1 106 ? 2.407 -0.814 0.751 1.00 97.25 106 ILE A O 1
ATOM 871 N N . ALA A 1 107 ? 0.779 -0.334 -0.710 1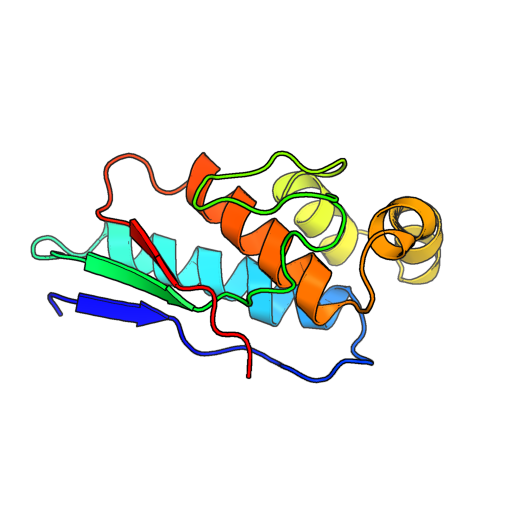.00 97.25 107 ALA A N 1
ATOM 872 C CA . ALA A 1 107 ? -0.113 0.255 0.289 1.00 97.25 107 ALA A CA 1
ATOM 873 C C . ALA A 1 107 ? -0.623 -0.782 1.312 1.00 97.25 107 ALA A C 1
ATOM 875 O O . ALA A 1 107 ? -0.693 -0.477 2.503 1.00 97.25 107 ALA A O 1
ATOM 876 N N . GLU A 1 108 ? -0.909 -2.020 0.889 1.00 97.62 108 GLU A N 1
ATOM 877 C CA . GLU A 1 108 ? -1.219 -3.114 1.822 1.00 97.62 108 GLU A CA 1
ATOM 878 C C . GLU A 1 108 ? -0.026 -3.431 2.736 1.00 97.62 108 GLU A C 1
ATOM 880 O O . GLU A 1 108 ? -0.201 -3.613 3.941 1.00 97.62 108 GLU A O 1
ATOM 885 N N . GLY A 1 109 ? 1.193 -3.452 2.182 1.00 97.00 109 GLY A N 1
ATOM 886 C CA . GLY A 1 109 ? 2.426 -3.642 2.954 1.00 97.00 109 GLY A CA 1
ATOM 887 C C . GLY A 1 109 ? 2.660 -2.523 3.971 1.00 97.00 109 GLY A C 1
ATOM 888 O O . GLY A 1 109 ? 2.964 -2.796 5.127 1.00 97.00 109 GLY A O 1
ATOM 889 N N . PHE A 1 110 ? 2.423 -1.272 3.570 1.00 97.69 110 PHE A N 1
ATOM 890 C CA . PHE A 1 110 ? 2.449 -0.121 4.470 1.00 97.69 110 PHE A CA 1
ATOM 891 C C . PHE A 1 110 ? 1.471 -0.300 5.639 1.00 97.69 110 PHE A C 1
ATOM 893 O O . PHE A 1 110 ? 1.842 -0.081 6.788 1.00 97.69 110 PHE A O 1
ATOM 900 N N . LEU A 1 111 ? 0.225 -0.705 5.364 1.00 97.62 111 LEU A N 1
ATOM 901 C CA . LEU A 1 111 ? -0.776 -0.898 6.415 1.00 97.62 111 LEU A CA 1
ATOM 902 C C . LEU A 1 111 ? -0.375 -2.013 7.376 1.00 97.62 111 LEU A C 1
ATOM 904 O O . LEU A 1 111 ? -0.473 -1.799 8.578 1.00 97.62 111 LEU A O 1
ATOM 908 N N . ARG A 1 112 ? 0.130 -3.142 6.864 1.00 96.81 112 ARG A N 1
ATOM 909 C CA . ARG A 1 112 ? 0.666 -4.235 7.690 1.00 96.81 112 ARG A CA 1
ATOM 910 C C . ARG A 1 112 ? 1.713 -3.734 8.683 1.00 96.81 112 ARG A C 1
ATOM 912 O O . ARG A 1 112 ? 1.697 -4.132 9.842 1.00 96.81 112 ARG A O 1
ATOM 919 N N . ASP A 1 113 ? 2.629 -2.895 8.209 1.00 96.81 113 ASP A N 1
ATOM 920 C CA . ASP A 1 113 ? 3.805 -2.494 8.980 1.00 96.81 113 ASP A CA 1
ATOM 921 C C . ASP A 1 113 ? 3.513 -1.333 9.942 1.00 96.81 113 ASP A C 1
ATOM 923 O O . ASP A 1 113 ? 4.136 -1.230 10.996 1.00 96.81 113 ASP A O 1
ATOM 927 N N . GLU A 1 114 ? 2.583 -0.441 9.592 1.00 97.50 114 GLU A N 1
ATOM 928 C CA . GLU A 1 114 ? 2.426 0.849 10.271 1.00 97.50 114 GLU A CA 1
ATOM 929 C C . GLU A 1 114 ? 1.112 0.976 11.064 1.00 97.50 114 GLU A C 1
ATOM 931 O O . GLU A 1 114 ? 0.957 1.946 11.824 1.00 97.50 114 GLU A O 1
ATOM 936 N N . SER A 1 115 ? 0.151 0.051 10.906 1.00 96.69 115 SER A N 1
ATOM 937 C CA . SER A 1 115 ? -1.166 0.151 11.557 1.00 96.69 115 SER A CA 1
ATOM 938 C C . SER A 1 115 ? -1.121 -0.009 13.070 1.00 96.69 115 SER A C 1
ATOM 940 O O . SER A 1 115 ? -1.950 0.595 13.753 1.00 96.69 115 SER A O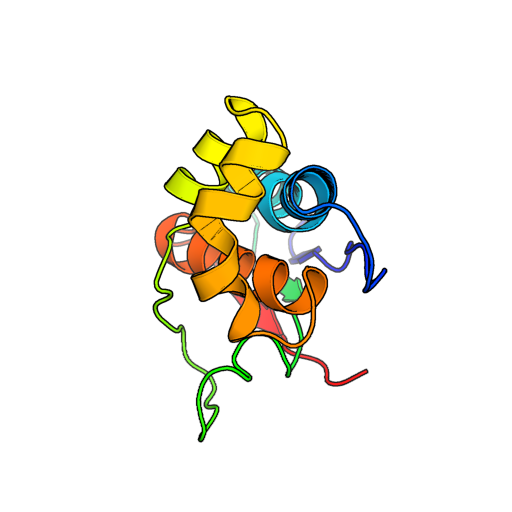 1
ATOM 942 N N . GLY A 1 116 ? -0.165 -0.783 13.595 1.00 95.81 116 GLY A N 1
ATOM 943 C CA . GLY A 1 116 ? -0.185 -1.214 14.994 1.00 95.81 116 GLY A CA 1
ATOM 944 C C . GLY A 1 116 ? -1.519 -1.889 15.323 1.00 95.81 116 GLY A C 1
ATOM 945 O O . GLY A 1 116 ? -2.031 -2.661 14.514 1.00 95.81 116 GLY A O 1
ATOM 946 N N . ASP A 1 117 ? -2.118 -1.510 16.450 1.00 95.25 117 ASP A N 1
ATOM 947 C CA . ASP A 1 117 ? -3.368 -2.096 16.960 1.00 95.25 117 ASP A CA 1
ATOM 948 C C . ASP A 1 117 ? -4.651 -1.477 16.371 1.00 95.25 117 ASP A C 1
ATOM 950 O O . ASP A 1 117 ? -5.754 -1.714 16.869 1.00 95.25 117 ASP A O 1
ATOM 954 N N . LEU A 1 118 ? -4.544 -0.641 15.331 1.00 97.31 118 LEU A N 1
ATOM 955 C CA . LEU A 1 118 ? -5.730 -0.072 14.690 1.00 97.31 118 LEU A CA 1
ATOM 956 C C . LEU A 1 118 ? -6.580 -1.173 14.024 1.00 97.31 118 LEU A C 1
ATOM 958 O O . LEU A 1 118 ? -6.025 -2.072 13.391 1.00 97.31 118 LEU A O 1
ATOM 962 N N . PRO A 1 119 ? -7.924 -1.078 14.073 1.00 97.00 119 PRO A N 1
ATOM 963 C CA . PRO A 1 119 ? -8.824 -2.063 13.472 1.00 97.00 119 PRO A CA 1
ATOM 964 C C . PRO A 1 119 ? -8.870 -1.919 11.940 1.00 97.00 119 PRO A C 1
ATOM 966 O O . PRO A 1 119 ? -9.828 -1.378 11.379 1.00 97.00 119 PRO A O 1
ATOM 969 N N . VAL A 1 120 ? -7.811 -2.358 11.256 1.00 97.81 120 VAL A N 1
ATOM 970 C CA . VAL A 1 120 ? -7.656 -2.240 9.800 1.00 97.81 120 VAL A CA 1
ATOM 971 C C . VAL A 1 120 ? -8.163 -3.492 9.088 1.00 97.81 120 VAL A C 1
ATOM 973 O O . VAL A 1 120 ? -7.785 -4.607 9.428 1.00 97.81 120 VAL A O 1
ATOM 976 N N . GLY A 1 121 ? -8.984 -3.296 8.057 1.00 97.19 121 GLY A N 1
ATOM 977 C CA . GLY A 1 121 ? -9.371 -4.331 7.102 1.00 97.19 121 GLY A CA 1
ATOM 978 C C . GLY A 1 121 ? -8.935 -3.959 5.687 1.00 97.19 121 GLY A C 1
ATOM 979 O O . GLY A 1 121 ? -8.929 -2.782 5.321 1.00 97.19 121 GLY A O 1
ATOM 980 N N . ILE A 1 122 ? -8.589 -4.960 4.878 1.00 97.69 122 ILE A N 1
ATOM 981 C CA . ILE A 1 122 ? -8.299 -4.780 3.453 1.00 97.69 122 ILE A CA 1
ATOM 982 C C . ILE A 1 122 ? -9.397 -5.463 2.656 1.00 97.69 122 ILE A C 1
ATOM 984 O O . ILE A 1 122 ? -9.616 -6.663 2.789 1.00 97.69 122 ILE A O 1
ATOM 988 N N . PHE A 1 123 ? -10.057 -4.696 1.797 1.00 97.25 123 PHE A N 1
ATOM 989 C CA . PHE A 1 123 ? -11.024 -5.214 0.842 1.00 97.25 123 PHE A CA 1
ATOM 990 C C . PHE A 1 123 ? -10.413 -5.189 -0.562 1.00 97.25 123 PHE A C 1
ATOM 992 O O . PHE A 1 123 ? -9.946 -4.142 -1.009 1.00 97.25 123 PHE A O 1
ATOM 999 N N . ARG A 1 124 ? -10.395 -6.332 -1.260 1.00 96.75 124 ARG A N 1
ATOM 1000 C CA . ARG A 1 124 ? -9.772 -6.497 -2.587 1.00 96.75 124 ARG A CA 1
ATOM 1001 C C . ARG A 1 124 ? -10.832 -6.737 -3.679 1.00 96.75 124 ARG A C 1
ATOM 1003 O O . ARG A 1 124 ? -11.055 -7.885 -4.055 1.00 96.75 124 ARG A O 1
ATOM 1010 N N . PRO A 1 125 ? -11.496 -5.690 -4.201 1.00 94.50 125 PRO A N 1
ATOM 1011 C CA . PRO A 1 125 ? -12.452 -5.833 -5.299 1.00 94.50 125 PRO A CA 1
ATOM 1012 C C . PRO A 1 125 ? -11.765 -6.195 -6.625 1.00 94.50 125 PRO A C 1
ATOM 1014 O O . PRO A 1 125 ? -10.599 -5.862 -6.849 1.00 94.50 125 PRO A O 1
ATOM 1017 N N . ALA A 1 126 ? -12.502 -6.859 -7.518 1.00 85.81 126 ALA A N 1
ATOM 1018 C CA . ALA A 1 126 ? -12.017 -7.262 -8.842 1.00 85.81 126 ALA A CA 1
ATOM 1019 C C . ALA A 1 126 ? -12.269 -6.228 -9.957 1.00 85.81 126 ALA A C 1
ATOM 1021 O O . ALA A 1 126 ? -11.659 -6.349 -11.019 1.00 85.81 126 ALA A O 1
ATOM 1022 N N . VAL A 1 127 ? -13.159 -5.254 -9.727 1.00 59.66 127 VAL A N 1
ATOM 1023 C CA . VAL A 1 127 ? -13.619 -4.261 -10.717 1.00 59.66 127 VAL A CA 1
ATOM 1024 C C . VAL A 1 127 ? -13.074 -2.883 -10.377 1.00 59.66 127 VAL A C 1
ATOM 1026 O O . VAL A 1 127 ? -13.210 -2.497 -9.193 1.00 59.66 127 VAL A O 1
#

InterPro domains:
  IPR013120 Fatty acyl-CoA reductase-like, NAD-binding domain [PF07993] (1-126)
  IPR026055 Fatty acyl-CoA reductase [PTHR11011] (1-127)
  IPR036291 NAD(P)-binding domain superfamily [SSF51735] (1-126)

Foldseek 3Di:
DAEAEAEFADPPQPDQLLVRLCRLAVVLVVVLVVLVPDPRHPEYEYEFAPQLVQLDPDDDQDQDDAPDASVVSNCCSPPHDSVVSCVVCVVRCVSGPGSRSPSSSNNSRCCVVPNPPHRYDYHHYHD

Radius of gyration: 14.33 Å; chains: 1; bounding box: 33×30×37 Å

pLDDT: mean 92.38, std 7.82, range [59.66, 98.0]

Organism: NCBI:txid300112

Secondary structure (DSSP, 8-state):
--EEEE------SS--HHHHIIIIIIHHHHHHHHHTT-TT--EEEEE--GGGGTTSSS--SS----SS-HHHHHHHHHHS-HHHHHHHHHHHHTTSSSHHHHHHHHHHHHHHHH-TTS-EEEE----